Protein AF-C2EQC8-F1 (afdb_monomer_lite)

Secondary structure (DSSP, 8-state):
-GGGT-GGG-HHHHHHHHTS---GGGHHHHHHHHHHHHHHHHHHH--HHHHHHHHHHHHHHHHTT-HHHHHHHHHHHHHHSS--

Structure (mmCIF, N/CA/C/O backbone):
data_AF-C2EQC8-F1
#
_entry.id   AF-C2EQC8-F1
#
loop_
_atom_site.group_PDB
_atom_site.id
_atom_site.type_symbol
_atom_site.label_atom_id
_atom_site.label_alt_id
_atom_site.label_comp_id
_atom_site.label_asym_id
_atom_site.label_entity_id
_atom_site.label_seq_id
_atom_site.pdbx_PDB_ins_code
_atom_site.Cartn_x
_atom_site.Cartn_y
_atom_site.Cartn_z
_atom_site.occupancy
_atom_site.B_iso_or_equiv
_atom_site.auth_seq_id
_atom_site.auth_comp_id
_atom_site.auth_asym_id
_atom_site.auth_atom_id
_atom_site.pdbx_PDB_model_num
ATOM 1 N N . THR A 1 1 ? -13.915 -5.703 -1.025 1.00 73.00 1 THR A N 1
ATOM 2 C CA . THR A 1 1 ? -13.776 -5.855 0.442 1.00 73.00 1 THR A CA 1
ATOM 3 C C . THR A 1 1 ? -13.577 -4.531 1.165 1.00 73.00 1 THR A C 1
ATOM 5 O O . THR A 1 1 ? -14.438 -4.181 1.961 1.00 73.00 1 THR A O 1
ATOM 8 N N . ILE A 1 2 ? -12.534 -3.751 0.842 1.00 82.44 2 ILE A N 1
ATOM 9 C CA . ILE A 1 2 ? -12.333 -2.383 1.377 1.00 82.44 2 ILE A CA 1
ATOM 10 C C . ILE A 1 2 ? -13.520 -1.468 1.046 1.00 82.44 2 ILE A C 1
ATOM 12 O O . ILE A 1 2 ? -14.065 -0.825 1.932 1.00 82.44 2 ILE A O 1
ATOM 16 N N . GLU A 1 3 ? -14.002 -1.496 -0.198 1.00 84.31 3 GLU A N 1
ATOM 17 C CA . GLU A 1 3 ? -15.138 -0.667 -0.635 1.00 84.31 3 GLU A CA 1
ATOM 18 C C . GLU A 1 3 ? -16.442 -0.945 0.128 1.00 84.31 3 GLU A C 1
ATOM 20 O O . GLU A 1 3 ? -17.297 -0.075 0.260 1.00 84.31 3 GLU A O 1
ATOM 25 N N . GLN A 1 4 ? -16.576 -2.168 0.646 1.00 80.75 4 GLN A N 1
ATOM 26 C CA . GLN A 1 4 ? -17.727 -2.637 1.418 1.00 80.75 4 GLN A CA 1
ATOM 27 C C . GLN A 1 4 ? -17.464 -2.602 2.933 1.00 80.75 4 GLN A C 1
ATOM 29 O O . GLN A 1 4 ? -18.313 -3.050 3.695 1.00 80.75 4 GLN A O 1
ATOM 34 N N . HIS A 1 5 ? -16.290 -2.128 3.371 1.00 75.31 5 HIS A N 1
ATOM 35 C CA . HIS A 1 5 ? -15.834 -2.117 4.771 1.00 75.31 5 HIS A CA 1
ATOM 36 C C . HIS A 1 5 ? -15.845 -3.491 5.467 1.00 75.31 5 HIS A C 1
ATOM 38 O O . HIS A 1 5 ? -15.854 -3.586 6.691 1.00 75.31 5 HIS A O 1
ATOM 44 N N . LYS A 1 6 ? -15.795 -4.587 4.702 1.00 82.44 6 LYS A N 1
ATOM 45 C CA . LYS A 1 6 ? -15.827 -5.959 5.232 1.00 82.44 6 LYS A CA 1
ATOM 46 C C . LYS A 1 6 ? -14.422 -6.501 5.481 1.00 82.44 6 LYS A C 1
ATOM 48 O O . LYS A 1 6 ? -13.976 -7.398 4.784 1.00 82.44 6 LYS A O 1
ATOM 53 N N . LEU A 1 7 ? -13.689 -5.956 6.447 1.00 80.00 7 LEU A N 1
ATOM 54 C CA . LEU A 1 7 ? -12.255 -6.261 6.609 1.00 80.00 7 LEU A CA 1
ATOM 55 C C . LEU A 1 7 ? -11.932 -7.651 7.202 1.00 80.00 7 LEU A C 1
ATOM 57 O O . LEU A 1 7 ? -10.756 -8.004 7.297 1.00 80.00 7 LEU A O 1
ATOM 61 N N . ASN A 1 8 ? -12.949 -8.425 7.588 1.00 72.56 8 ASN A N 1
ATOM 62 C CA . ASN A 1 8 ? -12.795 -9.695 8.307 1.00 72.56 8 ASN A CA 1
ATOM 63 C C . ASN A 1 8 ? -12.313 -10.850 7.413 1.00 72.56 8 ASN A C 1
ATOM 65 O O . ASN A 1 8 ? -11.651 -11.752 7.907 1.00 72.56 8 ASN A O 1
ATOM 69 N N . ASP A 1 9 ? -12.567 -10.787 6.102 1.00 71.75 9 ASP A N 1
ATOM 70 C CA . ASP A 1 9 ? -12.223 -11.868 5.162 1.00 71.75 9 ASP A CA 1
ATOM 71 C C . ASP A 1 9 ? -10.914 -11.605 4.394 1.00 71.75 9 ASP A C 1
ATOM 73 O O . ASP A 1 9 ? -10.618 -12.271 3.402 1.00 71.75 9 ASP A O 1
ATOM 77 N N . ILE A 1 10 ? -10.131 -10.596 4.797 1.00 82.94 10 ILE A N 1
ATOM 78 C CA . ILE A 1 10 ? -8.941 -10.185 4.035 1.00 82.94 10 ILE A CA 1
ATOM 79 C C . ILE A 1 10 ? -7.688 -10.990 4.407 1.00 82.94 10 ILE A C 1
ATOM 81 O O . ILE A 1 10 ? -6.771 -11.123 3.595 1.00 82.94 10 ILE A O 1
ATOM 85 N N . ASP A 1 11 ? -7.657 -11.581 5.598 1.00 78.75 11 ASP A N 1
ATOM 86 C CA . ASP A 1 11 ? -6.456 -12.234 6.123 1.00 78.75 11 ASP A CA 1
ATOM 87 C C . ASP A 1 11 ? -6.024 -13.431 5.248 1.00 78.75 11 ASP A C 1
ATOM 89 O O . ASP A 1 11 ? -4.830 -13.625 5.024 1.00 78.75 11 ASP A O 1
ATOM 93 N N . PHE A 1 12 ? -6.975 -14.149 4.631 1.00 79.94 12 PHE A N 1
ATOM 94 C CA . PHE A 1 12 ? -6.688 -15.207 3.650 1.00 79.94 12 PHE A CA 1
ATOM 95 C C . PHE A 1 12 ? -5.929 -14.687 2.416 1.00 79.94 12 PHE A C 1
ATOM 97 O O . PHE A 1 12 ? -4.977 -15.316 1.942 1.00 79.94 12 PHE A O 1
ATOM 104 N N . PHE A 1 13 ? -6.323 -13.521 1.896 1.00 80.50 13 PHE A N 1
ATOM 105 C CA . PHE A 1 13 ? -5.692 -12.921 0.719 1.00 80.50 13 PHE A CA 1
ATOM 106 C C . PHE A 1 13 ? -4.283 -12.415 1.037 1.00 80.50 13 PHE A C 1
ATOM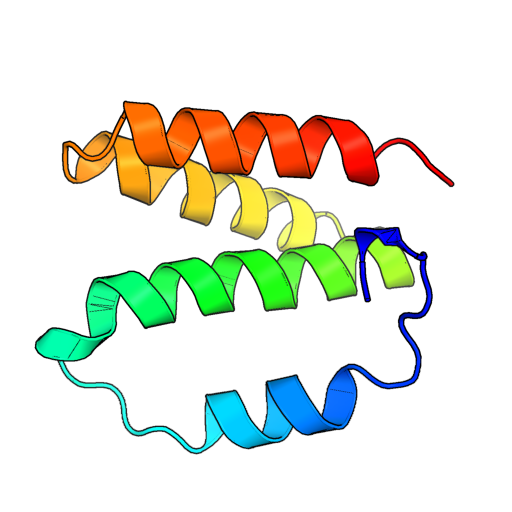 108 O O . PHE A 1 13 ? -3.364 -12.655 0.256 1.00 80.50 13 PHE A O 1
ATOM 115 N N . ILE A 1 14 ? -4.095 -11.784 2.202 1.00 82.19 14 ILE A N 1
ATOM 116 C CA . ILE A 1 14 ? -2.774 -11.338 2.677 1.00 82.19 14 ILE A CA 1
ATOM 117 C C . ILE A 1 14 ? -1.852 -12.548 2.870 1.00 82.19 14 ILE A C 1
ATOM 119 O O . ILE A 1 14 ? -0.729 -12.578 2.364 1.00 82.19 14 ILE A O 1
ATOM 123 N N . GLN A 1 15 ? -2.336 -13.594 3.543 1.00 85.12 15 GLN A N 1
ATOM 124 C CA . GLN A 1 15 ? -1.554 -14.807 3.764 1.00 85.12 15 GLN A CA 1
ATOM 125 C C . GLN A 1 15 ? -1.139 -15.469 2.444 1.00 85.12 15 GLN A C 1
ATOM 127 O O . GLN A 1 15 ? 0.007 -15.886 2.302 1.00 85.12 15 GLN A O 1
ATOM 132 N N . SER A 1 16 ? -2.027 -15.509 1.452 1.00 83.38 16 SER A N 1
ATOM 133 C CA . SER A 1 16 ? -1.698 -16.034 0.122 1.00 83.38 16 SER A CA 1
ATOM 134 C C . SER A 1 16 ? -0.653 -15.168 -0.596 1.00 83.38 16 SER A C 1
ATOM 136 O O . SER A 1 16 ? 0.290 -15.686 -1.193 1.00 83.38 16 SER A O 1
ATOM 138 N N . ALA A 1 17 ? -0.767 -13.841 -0.502 1.00 83.75 17 ALA A N 1
ATOM 139 C CA . ALA A 1 17 ? 0.143 -12.902 -1.156 1.00 83.75 17 ALA A CA 1
ATOM 140 C C . ALA A 1 17 ? 1.578 -12.948 -0.598 1.00 83.75 17 ALA A C 1
ATOM 142 O O . ALA A 1 17 ? 2.551 -12.821 -1.352 1.00 83.75 17 ALA A O 1
ATOM 143 N N . THR A 1 18 ? 1.724 -13.172 0.712 1.00 80.94 18 THR A N 1
ATOM 144 C CA . THR A 1 18 ? 3.038 -13.288 1.373 1.00 80.94 18 THR A CA 1
ATOM 145 C C . THR A 1 18 ? 3.813 -14.545 0.971 1.00 80.94 18 THR A C 1
ATOM 147 O O . THR A 1 18 ? 5.042 -14.542 1.019 1.00 80.94 18 THR A O 1
ATOM 150 N N . GLN A 1 19 ? 3.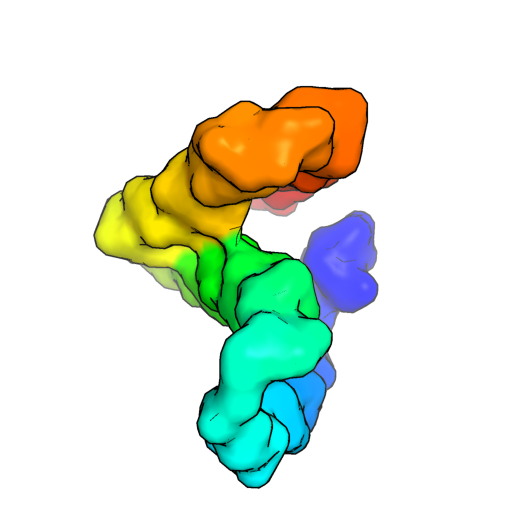130 -15.595 0.502 1.00 88.12 19 GLN A N 1
ATOM 151 C CA . GLN A 1 19 ? 3.766 -16.830 0.025 1.00 88.12 19 GLN A CA 1
ATOM 152 C C . GLN A 1 19 ? 4.380 -16.691 -1.377 1.00 88.12 19 GLN A C 1
ATOM 154 O O . GLN A 1 19 ? 5.220 -17.503 -1.774 1.00 88.12 19 GLN A O 1
ATOM 159 N N . ILE A 1 20 ? 3.996 -15.658 -2.134 1.00 87.31 20 ILE A N 1
ATOM 160 C CA . ILE A 1 20 ? 4.538 -15.405 -3.471 1.00 87.31 20 ILE A CA 1
ATOM 161 C C . ILE A 1 20 ? 5.984 -14.923 -3.334 1.00 87.31 20 ILE A C 1
ATOM 163 O O . ILE A 1 20 ? 6.238 -13.819 -2.835 1.00 87.31 20 ILE A O 1
ATOM 167 N N . LYS A 1 21 ? 6.936 -15.733 -3.814 1.00 89.94 21 LYS A N 1
ATOM 168 C CA . LYS A 1 21 ? 8.363 -15.380 -3.827 1.00 89.94 21 LYS A CA 1
ATOM 169 C C . LYS A 1 21 ? 8.589 -14.076 -4.589 1.00 89.94 21 LYS A C 1
ATOM 171 O O . LYS A 1 21 ? 8.063 -13.881 -5.680 1.00 89.94 21 LYS A O 1
ATOM 176 N N . THR A 1 22 ? 9.396 -13.194 -4.014 1.00 90.25 22 THR A N 1
ATOM 177 C CA . THR A 1 22 ? 9.769 -11.932 -4.655 1.00 90.25 22 THR A CA 1
ATOM 178 C C . THR A 1 22 ? 10.682 -12.192 -5.848 1.00 90.25 22 THR A C 1
ATOM 180 O O . THR A 1 22 ? 11.696 -12.876 -5.721 1.00 90.25 22 THR A O 1
ATOM 183 N N . ASN A 1 23 ? 10.340 -11.602 -6.988 1.00 94.06 23 ASN A N 1
ATOM 184 C CA . ASN A 1 23 ? 11.204 -11.474 -8.153 1.00 94.06 23 ASN A CA 1
ATOM 185 C C . ASN A 1 23 ? 10.995 -10.073 -8.778 1.00 94.06 23 ASN A C 1
ATOM 187 O O . ASN A 1 23 ? 10.021 -9.397 -8.426 1.00 94.06 23 ASN A O 1
ATOM 191 N N . PRO A 1 24 ? 11.894 -9.612 -9.665 1.00 93.00 24 PRO A N 1
ATOM 192 C CA . PRO A 1 24 ? 11.765 -8.298 -10.299 1.00 93.00 24 PRO A CA 1
ATOM 193 C C . PRO A 1 24 ? 10.498 -8.146 -11.152 1.00 93.00 24 PRO A C 1
ATOM 195 O O . PRO A 1 24 ? 9.879 -7.085 -11.130 1.00 93.00 24 PRO A O 1
ATOM 198 N N . ASP A 1 25 ? 10.072 -9.209 -11.836 1.00 95.44 25 ASP A N 1
ATOM 199 C CA . ASP A 1 25 ? 8.892 -9.196 -12.717 1.00 95.44 25 ASP A CA 1
ATOM 200 C C . ASP A 1 25 ? 7.591 -8.898 -11.953 1.00 95.44 25 ASP A C 1
ATOM 202 O O . ASP A 1 25 ? 6.621 -8.388 -12.509 1.00 95.44 25 ASP A O 1
ATOM 206 N N . LEU A 1 26 ? 7.575 -9.180 -10.649 1.00 94.50 26 LEU A N 1
ATOM 207 C CA . LEU A 1 26 ? 6.448 -8.938 -9.757 1.00 94.50 26 LEU A CA 1
ATOM 208 C C . LEU A 1 26 ? 6.504 -7.577 -9.054 1.00 94.50 26 LEU A C 1
ATOM 210 O O . LEU A 1 26 ? 5.664 -7.324 -8.189 1.00 94.50 26 LEU A O 1
ATOM 214 N N . PHE A 1 27 ? 7.461 -6.702 -9.382 1.00 92.62 27 PHE A N 1
ATOM 215 C CA . PHE A 1 27 ? 7.650 -5.429 -8.680 1.00 92.62 27 PHE A CA 1
ATOM 216 C C . PHE A 1 27 ? 6.352 -4.615 -8.589 1.00 92.62 27 PHE A C 1
ATOM 218 O O . PHE A 1 27 ? 5.982 -4.164 -7.504 1.00 92.62 27 PHE A O 1
ATOM 225 N N . PHE A 1 28 ? 5.637 -4.477 -9.711 1.00 94.25 28 PHE A N 1
ATOM 226 C CA . PHE A 1 28 ? 4.359 -3.766 -9.773 1.00 94.25 28 PHE A CA 1
ATOM 227 C C . PHE A 1 28 ? 3.363 -4.313 -8.737 1.00 94.25 28 PHE A C 1
ATOM 229 O O . PHE A 1 28 ? 2.907 -3.580 -7.860 1.00 94.25 28 PHE A O 1
ATOM 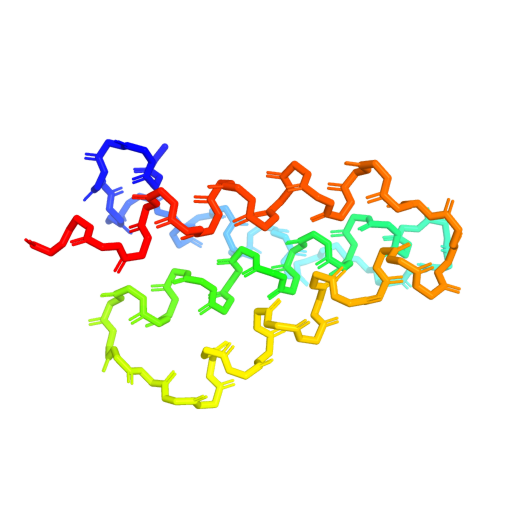236 N N . TYR A 1 29 ? 3.129 -5.628 -8.756 1.00 93.31 29 TYR A N 1
ATOM 237 C CA . TYR A 1 29 ? 2.207 -6.291 -7.835 1.00 93.31 29 TYR A CA 1
ATOM 238 C C . TYR A 1 29 ? 2.671 -6.223 -6.379 1.00 93.31 29 TYR A C 1
ATOM 240 O O . TYR A 1 29 ? 1.852 -6.135 -5.469 1.00 93.31 29 TYR A O 1
ATOM 248 N N . LYS A 1 30 ? 3.982 -6.245 -6.125 1.00 93.25 30 LYS A N 1
ATOM 249 C CA . LYS A 1 30 ? 4.523 -6.092 -4.769 1.00 93.25 30 LYS A CA 1
ATOM 250 C C . LYS A 1 30 ? 4.308 -4.677 -4.229 1.00 93.25 30 LYS A C 1
ATOM 252 O O . LYS A 1 30 ? 4.032 -4.538 -3.040 1.00 93.25 30 LYS A O 1
ATOM 257 N N . ASN A 1 31 ? 4.374 -3.649 -5.076 1.00 95.75 31 ASN A N 1
ATOM 258 C CA . ASN A 1 31 ? 4.037 -2.283 -4.674 1.00 95.75 31 ASN A CA 1
ATOM 259 C C . ASN A 1 31 ? 2.529 -2.123 -4.393 1.00 95.75 31 ASN A C 1
ATOM 261 O O . ASN A 1 31 ? 2.164 -1.487 -3.406 1.00 95.75 31 ASN A O 1
ATOM 265 N N . ASP A 1 32 ? 1.662 -2.760 -5.190 1.00 94.81 32 ASP A N 1
ATOM 266 C CA . ASP A 1 32 ? 0.218 -2.826 -4.904 1.00 94.81 32 ASP A CA 1
ATOM 267 C C . ASP A 1 32 ? -0.072 -3.549 -3.579 1.00 94.81 32 ASP A C 1
ATOM 269 O O . ASP A 1 32 ? -0.838 -3.055 -2.752 1.00 94.81 32 ASP A O 1
ATOM 273 N N . LEU A 1 33 ? 0.562 -4.698 -3.332 1.00 93.94 33 LEU A N 1
ATOM 274 C CA . LEU A 1 33 ? 0.407 -5.433 -2.072 1.00 93.94 33 LEU A CA 1
ATOM 275 C C . LEU A 1 33 ? 0.853 -4.595 -0.873 1.00 93.94 33 LEU A C 1
ATOM 277 O O . LEU A 1 33 ? 0.121 -4.510 0.114 1.00 93.94 33 LEU A O 1
ATOM 281 N N . LEU A 1 34 ? 1.996 -3.908 -0.989 1.00 94.69 34 LEU A N 1
ATOM 282 C CA . LEU A 1 34 ? 2.467 -2.970 0.028 1.00 94.69 34 LEU A CA 1
ATOM 283 C C . LEU A 1 34 ? 1.405 -1.905 0.332 1.00 94.69 34 LEU A C 1
ATOM 285 O O . LEU A 1 34 ? 1.164 -1.608 1.504 1.00 94.69 34 LEU A O 1
ATOM 289 N N . PHE A 1 35 ? 0.762 -1.342 -0.694 1.00 96.94 35 PHE A N 1
ATOM 290 C CA . PHE A 1 35 ? -0.330 -0.390 -0.508 1.00 96.94 35 PHE A CA 1
ATOM 291 C C . PHE A 1 35 ? -1.508 -1.022 0.245 1.00 96.94 35 PHE A C 1
ATOM 293 O O . PHE A 1 35 ? -1.910 -0.501 1.286 1.00 96.94 35 PHE A O 1
ATOM 300 N N . PHE A 1 36 ? -2.048 -2.142 -0.241 1.00 94.50 36 PHE A N 1
ATOM 301 C CA . PHE A 1 36 ? -3.272 -2.721 0.317 1.00 94.50 36 PHE A CA 1
ATOM 302 C C . PHE A 1 36 ? -3.093 -3.240 1.744 1.00 94.50 36 PHE A C 1
ATOM 304 O O . PHE A 1 36 ? -3.930 -2.936 2.593 1.00 94.50 36 PHE A O 1
ATOM 311 N N . GLU A 1 37 ? -2.004 -3.953 2.044 1.00 93.38 37 GLU A N 1
ATOM 312 C CA . GLU A 1 37 ? -1.725 -4.464 3.395 1.00 93.38 37 GLU A CA 1
ATOM 313 C C . GLU A 1 37 ? -1.664 -3.327 4.418 1.00 93.38 37 GLU A C 1
ATOM 315 O O . GLU A 1 37 ? -2.314 -3.371 5.465 1.00 93.38 37 GLU A O 1
ATOM 320 N N . ASN A 1 38 ? -0.940 -2.257 4.082 1.00 95.50 38 ASN A N 1
ATOM 321 C CA . ASN A 1 38 ? -0.830 -1.100 4.959 1.00 95.50 38 ASN A CA 1
ATOM 322 C C . ASN A 1 38 ? -2.134 -0.303 5.028 1.00 95.50 38 ASN A C 1
ATOM 324 O O . ASN A 1 38 ? -2.440 0.270 6.074 1.00 95.50 38 ASN A O 1
ATOM 328 N N . PHE A 1 39 ? -2.926 -0.269 3.956 1.00 95.25 39 PHE A N 1
ATOM 329 C CA . PHE A 1 39 ? -4.202 0.429 3.991 1.00 95.25 39 PHE A CA 1
ATOM 330 C C . PHE A 1 39 ? -5.194 -0.295 4.901 1.00 95.25 39 PHE A C 1
ATOM 332 O O . PHE A 1 39 ? -5.845 0.341 5.726 1.00 95.25 39 PHE A O 1
ATOM 339 N N . ILE A 1 40 ? -5.254 -1.623 4.824 1.00 92.50 40 ILE A N 1
ATOM 340 C CA . ILE A 1 40 ? -6.096 -2.446 5.699 1.00 92.50 40 ILE A CA 1
ATOM 341 C C . ILE A 1 40 ? -5.675 -2.287 7.158 1.00 92.50 40 ILE A C 1
ATOM 343 O O . ILE A 1 40 ? -6.531 -2.049 8.009 1.00 92.50 40 ILE A O 1
ATOM 347 N N . GLU A 1 41 ? -4.374 -2.364 7.446 1.00 92.19 41 GLU A N 1
ATOM 348 C CA . GLU A 1 41 ? -3.838 -2.129 8.790 1.00 92.19 41 GLU A CA 1
ATOM 349 C C . GLU A 1 41 ? -4.223 -0.733 9.296 1.00 92.19 41 GLU A C 1
ATOM 351 O O . GLU A 1 41 ? -4.766 -0.586 10.388 1.00 92.19 41 GLU A O 1
ATOM 356 N N . TYR A 1 42 ? -4.035 0.302 8.475 1.00 94.69 42 TYR A N 1
ATOM 357 C CA . TYR A 1 42 ? -4.432 1.662 8.825 1.00 94.69 42 TYR A CA 1
ATOM 358 C C . TYR A 1 42 ? -5.938 1.782 9.114 1.00 94.69 42 TYR A C 1
ATOM 360 O O . TYR A 1 42 ? -6.320 2.420 10.099 1.00 94.69 42 TYR A O 1
ATOM 368 N N . LEU A 1 43 ? -6.793 1.153 8.303 1.00 92.00 43 LEU A N 1
ATOM 369 C CA . LEU A 1 43 ? -8.241 1.151 8.516 1.00 92.00 43 LEU A CA 1
ATOM 370 C C . LEU A 1 43 ? -8.621 0.440 9.825 1.00 92.00 43 LEU A C 1
ATOM 372 O O . LEU A 1 43 ? -9.455 0.966 10.564 1.00 92.00 43 LEU A O 1
ATOM 376 N N . LYS A 1 44 ? -7.982 -0.696 10.143 1.00 89.56 44 LYS A N 1
ATOM 377 C CA . LYS A 1 44 ? -8.229 -1.476 11.369 1.00 89.56 44 LYS A CA 1
ATOM 378 C C . LYS A 1 44 ? -7.735 -0.757 12.634 1.00 89.56 44 LYS A C 1
ATOM 380 O O . LYS A 1 44 ? -8.432 -0.768 13.644 1.00 89.56 44 LYS A O 1
ATOM 385 N N . THR A 1 45 ? -6.554 -0.131 12.602 1.00 93.25 45 THR A N 1
ATOM 386 C CA . THR A 1 45 ? -5.834 0.270 13.833 1.00 93.25 45 THR A CA 1
ATOM 387 C C . THR A 1 45 ? -5.484 1.758 13.931 1.00 93.25 45 THR A C 1
ATOM 389 O O . THR A 1 45 ? -5.036 2.217 14.981 1.00 93.25 45 THR A O 1
ATOM 392 N N . ASN A 1 46 ? -5.688 2.553 12.874 1.00 92.5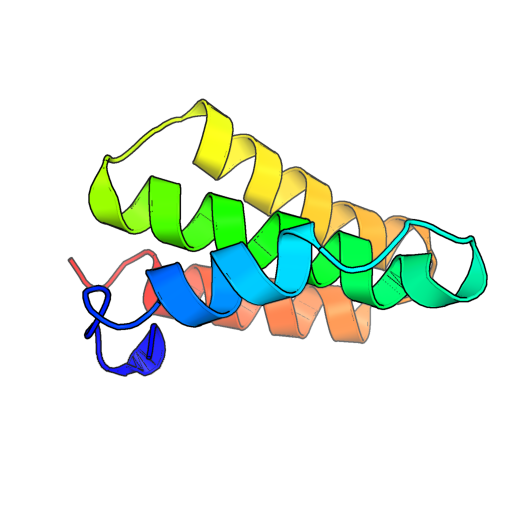6 46 ASN A N 1
ATOM 393 C CA . ASN A 1 46 ? -5.203 3.939 12.761 1.00 92.56 46 ASN A CA 1
ATOM 394 C C . ASN A 1 46 ? -3.669 4.083 12.825 1.00 92.56 46 ASN A C 1
ATOM 396 O O . ASN A 1 46 ? -3.150 5.153 13.165 1.00 92.56 46 ASN A O 1
ATOM 400 N N . ASN A 1 47 ? -2.926 3.015 12.528 1.00 96.19 47 ASN A N 1
ATOM 401 C CA . ASN A 1 47 ? -1.473 3.009 12.623 1.00 96.19 47 ASN A CA 1
ATOM 402 C C . ASN A 1 47 ? -0.836 4.019 11.647 1.00 96.19 47 ASN A C 1
ATOM 404 O O . ASN A 1 47 ? -0.929 3.896 10.424 1.00 96.19 47 ASN A O 1
ATOM 408 N N . LYS A 1 48 ? -0.136 5.022 12.195 1.00 96.50 48 LYS A N 1
ATOM 409 C CA . LYS A 1 48 ? 0.502 6.095 11.410 1.00 96.50 48 LYS A CA 1
ATOM 410 C C . LYS A 1 48 ? 1.627 5.594 10.502 1.00 96.50 48 LYS A C 1
ATOM 412 O O . LYS A 1 48 ? 1.852 6.181 9.446 1.00 96.50 48 LYS A O 1
ATOM 417 N N . LYS A 1 49 ? 2.328 4.524 10.890 1.00 97.62 49 LYS A N 1
ATOM 418 C CA . LYS A 1 49 ? 3.365 3.910 10.051 1.00 97.62 49 LYS A CA 1
ATOM 419 C C . LYS A 1 49 ? 2.734 3.285 8.809 1.00 97.62 49 LYS A C 1
ATOM 421 O O . LYS A 1 49 ? 3.219 3.516 7.707 1.00 97.62 49 LYS A O 1
ATOM 426 N N . ALA A 1 50 ? 1.618 2.582 8.986 1.00 97.06 50 ALA A N 1
ATOM 427 C CA . ALA A 1 50 ? 0.865 1.995 7.884 1.00 97.06 50 ALA A CA 1
ATOM 428 C C . ALA A 1 50 ? 0.321 3.081 6.936 1.00 97.06 50 ALA A C 1
ATOM 430 O O . ALA A 1 50 ? 0.511 3.013 5.722 1.00 97.06 50 ALA A O 1
ATOM 431 N N . LEU A 1 51 ? -0.218 4.173 7.488 1.00 97.50 51 LEU A N 1
ATOM 432 C CA . LEU A 1 51 ? -0.592 5.355 6.704 1.00 97.50 51 LEU A CA 1
ATOM 433 C C . LEU A 1 51 ? 0.577 5.912 5.872 1.00 97.50 51 LEU A C 1
ATOM 435 O O . LEU A 1 51 ? 0.399 6.271 4.708 1.00 97.50 51 LEU A O 1
ATOM 439 N N . ASN A 1 52 ? 1.772 6.011 6.456 1.00 98.38 52 ASN A N 1
ATOM 440 C CA . ASN A 1 52 ? 2.947 6.501 5.738 1.00 98.38 52 ASN A CA 1
ATOM 441 C C . ASN A 1 52 ? 3.359 5.558 4.600 1.00 98.38 52 ASN A C 1
ATOM 443 O O . ASN A 1 52 ? 3.650 6.013 3.497 1.00 98.38 52 ASN A O 1
ATOM 447 N N . ASN A 1 53 ? 3.315 4.250 4.841 1.00 98.38 53 ASN A N 1
ATOM 448 C CA . ASN A 1 53 ? 3.618 3.248 3.825 1.00 98.38 53 ASN A CA 1
ATOM 449 C C . ASN A 1 53 ? 2.633 3.289 2.647 1.00 98.38 53 ASN A C 1
ATOM 451 O O . ASN A 1 53 ? 3.067 3.142 1.508 1.00 98.38 53 ASN A O 1
ATOM 455 N N . CYS A 1 54 ? 1.347 3.582 2.883 1.00 98.25 54 CYS A N 1
ATOM 456 C CA . CYS A 1 54 ? 0.381 3.805 1.798 1.00 98.25 54 CYS A CA 1
ATOM 457 C C . CYS A 1 54 ? 0.831 4.948 0.878 1.00 98.25 54 CYS A C 1
ATOM 459 O O . CYS A 1 54 ? 0.822 4.810 -0.342 1.00 98.25 54 CYS A O 1
ATOM 461 N N . LYS A 1 55 ? 1.269 6.070 1.466 1.00 98.25 55 LYS A N 1
ATOM 462 C CA . LYS A 1 55 ? 1.750 7.237 0.711 1.00 98.25 55 LYS A CA 1
ATOM 463 C C . LYS A 1 55 ? 3.016 6.924 -0.083 1.00 98.25 55 LYS A C 1
ATOM 465 O O . LYS A 1 55 ? 3.135 7.369 -1.218 1.00 98.25 55 LYS A O 1
ATOM 470 N N . ILE A 1 56 ? 3.937 6.151 0.495 1.00 98.44 56 ILE A N 1
ATOM 471 C CA . ILE A 1 56 ? 5.149 5.694 -0.199 1.00 98.44 56 ILE A CA 1
ATOM 472 C C . ILE A 1 56 ? 4.775 4.822 -1.400 1.00 98.44 56 ILE A C 1
ATOM 474 O O . ILE A 1 56 ? 5.248 5.085 -2.500 1.00 98.44 56 ILE A O 1
ATOM 478 N N . ALA A 1 57 ? 3.896 3.834 -1.216 1.00 98.12 57 ALA A N 1
ATOM 479 C CA . ALA A 1 57 ? 3.473 2.947 -2.297 1.00 98.12 57 ALA A CA 1
ATOM 480 C C . ALA A 1 57 ? 2.789 3.718 -3.441 1.00 98.12 57 ALA A C 1
ATOM 482 O O . ALA A 1 57 ? 3.112 3.497 -4.606 1.00 98.12 57 ALA A O 1
ATOM 483 N N . ILE A 1 58 ? 1.922 4.687 -3.121 1.00 98.44 58 ILE A N 1
ATOM 484 C CA . ILE A 1 58 ? 1.316 5.587 -4.117 1.00 98.44 58 ILE A CA 1
ATOM 485 C C . ILE A 1 58 ? 2.393 6.388 -4.862 1.00 98.44 58 ILE A C 1
ATOM 487 O O . ILE A 1 58 ? 2.388 6.445 -6.091 1.00 98.44 58 ILE A O 1
ATOM 491 N N . ASN A 1 59 ? 3.338 6.981 -4.128 1.00 98.00 59 ASN A N 1
ATOM 492 C CA . ASN A 1 59 ? 4.409 7.788 -4.710 1.00 98.00 59 ASN A CA 1
ATOM 493 C C . ASN A 1 59 ? 5.339 6.969 -5.620 1.00 98.00 59 ASN A C 1
ATOM 495 O O . ASN A 1 59 ? 5.785 7.472 -6.650 1.00 98.00 59 ASN A O 1
ATOM 499 N N . ASN A 1 60 ? 5.597 5.702 -5.282 1.00 97.94 60 ASN A N 1
ATOM 500 C CA . ASN A 1 60 ? 6.417 4.811 -6.100 1.00 97.94 60 ASN A CA 1
ATOM 501 C C . ASN A 1 60 ? 5.866 4.663 -7.523 1.00 97.94 60 ASN A C 1
ATOM 503 O O . ASN A 1 60 ? 6.654 4.637 -8.463 1.00 97.94 60 ASN A O 1
ATOM 507 N N . PHE A 1 61 ? 4.541 4.630 -7.710 1.00 97.44 61 PHE A N 1
ATOM 508 C CA . PHE A 1 61 ? 3.964 4.586 -9.057 1.00 97.44 61 PHE A CA 1
ATOM 509 C C . PHE A 1 61 ? 4.362 5.814 -9.882 1.00 97.44 61 PHE A C 1
ATOM 511 O O . PHE A 1 61 ? 4.808 5.663 -11.016 1.00 97.44 61 PHE A O 1
ATOM 518 N N . GLY A 1 62 ? 4.305 7.014 -9.298 1.00 95.94 62 GLY A N 1
ATOM 519 C CA . GLY A 1 62 ? 4.757 8.240 -9.965 1.00 95.94 62 GLY A CA 1
ATOM 520 C C . GLY A 1 62 ? 6.255 8.226 -10.291 1.00 95.94 62 GLY A C 1
ATOM 521 O O . GLY A 1 62 ? 6.643 8.548 -11.412 1.00 95.94 62 GLY A O 1
ATOM 522 N N . LEU A 1 63 ? 7.098 7.783 -9.351 1.00 96.50 63 LEU A N 1
ATOM 523 C CA . LEU A 1 63 ? 8.552 7.680 -9.559 1.00 96.50 63 LEU A CA 1
ATOM 524 C C . LEU A 1 63 ? 8.941 6.712 -10.686 1.00 96.50 63 LEU A C 1
ATOM 526 O O . LEU A 1 63 ? 10.011 6.852 -11.272 1.00 96.50 63 LEU A O 1
ATOM 530 N N . LEU A 1 64 ? 8.077 5.749 -10.996 1.00 95.44 64 LEU A N 1
ATOM 531 C CA . LEU A 1 64 ? 8.282 4.757 -12.051 1.00 95.44 64 LEU A CA 1
ATOM 532 C C . LEU A 1 64 ? 7.611 5.145 -13.375 1.00 95.44 64 LEU A C 1
ATOM 534 O O . LEU A 1 64 ? 7.499 4.314 -14.272 1.00 95.44 64 LEU A O 1
ATOM 538 N N . GLY A 1 65 ? 7.144 6.391 -13.501 1.00 96.81 65 GLY A N 1
ATOM 539 C CA . GLY A 1 65 ? 6.477 6.889 -14.704 1.00 96.81 65 GLY A CA 1
ATOM 540 C C . GLY A 1 65 ? 5.022 6.437 -14.856 1.00 96.81 65 GLY A C 1
ATOM 541 O O . GLY A 1 65 ? 4.423 6.682 -15.896 1.00 96.81 65 GLY A O 1
ATOM 542 N N . MET A 1 66 ? 4.429 5.814 -13.833 1.00 97.19 66 MET A N 1
ATOM 543 C CA . MET A 1 66 ? 3.028 5.367 -13.809 1.00 97.19 66 MET A CA 1
ATOM 544 C C . MET A 1 66 ? 2.135 6.392 -13.095 1.00 97.19 66 MET A C 1
ATOM 546 O O . MET A 1 66 ? 1.407 6.069 -12.152 1.00 97.19 66 MET A O 1
ATOM 550 N N . THR A 1 67 ? 2.216 7.655 -13.511 1.00 96.62 67 THR A N 1
ATOM 551 C CA . THR A 1 67 ? 1.555 8.779 -12.830 1.00 96.62 67 THR A CA 1
ATOM 552 C C . THR A 1 67 ? 0.036 8.628 -12.799 1.00 96.62 67 THR A C 1
ATOM 554 O O . THR A 1 67 ? -0.569 8.790 -11.739 1.00 96.62 67 THR A O 1
ATOM 557 N N . GLU A 1 68 ? -0.589 8.277 -13.924 1.00 97.81 68 GLU A N 1
ATOM 558 C CA . GLU A 1 68 ? -2.041 8.103 -14.024 1.00 97.81 68 GLU A CA 1
ATOM 559 C C . GLU A 1 68 ? -2.521 6.976 -13.107 1.00 97.81 68 GLU A C 1
ATOM 561 O O . GLU A 1 68 ? -3.525 7.125 -12.410 1.00 97.81 68 GLU A O 1
ATOM 566 N N . TYR A 1 69 ? -1.776 5.868 -13.044 1.00 96.88 69 TYR A N 1
ATOM 567 C CA . TYR A 1 69 ? -2.090 4.768 -12.134 1.00 96.88 69 TYR A CA 1
ATOM 568 C C . TYR A 1 69 ? -1.978 5.213 -10.671 1.00 96.88 69 TYR A C 1
ATOM 570 O O . TYR A 1 69 ? -2.912 5.023 -9.893 1.00 96.88 69 TYR A O 1
ATOM 578 N N . GLY A 1 70 ? -0.885 5.893 -10.307 1.00 97.75 70 GLY A N 1
ATOM 579 C CA . GLY A 1 70 ? -0.703 6.458 -8.969 1.00 97.75 70 GLY A CA 1
ATOM 580 C C . GLY A 1 70 ? -1.839 7.403 -8.560 1.00 97.75 70 GLY A C 1
ATOM 581 O O . GLY A 1 70 ? -2.310 7.343 -7.423 1.00 97.75 70 GLY A O 1
ATOM 582 N N . GLN A 1 71 ? -2.347 8.219 -9.491 1.00 98.06 71 GLN A N 1
ATOM 583 C CA . GLN A 1 71 ? -3.512 9.081 -9.260 1.00 98.06 71 GLN A CA 1
ATOM 584 C C . GLN A 1 71 ? -4.786 8.275 -8.981 1.00 98.06 71 GLN A C 1
ATOM 586 O O . GLN A 1 71 ? -5.523 8.618 -8.057 1.00 98.06 71 GLN A O 1
ATOM 591 N N . GLN A 1 72 ? -5.041 7.189 -9.718 1.00 98.06 72 GLN A N 1
ATOM 592 C CA . GLN A 1 72 ? -6.197 6.324 -9.451 1.00 98.06 72 GLN A CA 1
ATOM 593 C C . GLN A 1 72 ? -6.113 5.668 -8.066 1.00 98.06 72 GLN A C 1
ATOM 595 O O . GLN A 1 72 ? -7.102 5.660 -7.329 1.00 98.06 72 GLN A O 1
ATOM 600 N N . ILE A 1 73 ? -4.929 5.191 -7.662 1.00 97.75 73 ILE A N 1
ATOM 601 C CA . ILE A 1 73 ? -4.725 4.633 -6.315 1.00 97.75 73 ILE A CA 1
ATOM 602 C C . ILE A 1 73 ? -4.908 5.713 -5.239 1.00 97.75 73 ILE A C 1
ATOM 604 O O . ILE A 1 73 ? -5.547 5.459 -4.218 1.00 97.75 73 ILE A O 1
ATOM 608 N N . GLN A 1 74 ? -4.420 6.936 -5.467 1.00 97.94 74 GLN A N 1
ATOM 609 C CA . GLN A 1 74 ? -4.627 8.065 -4.555 1.00 97.94 74 GLN A CA 1
ATOM 610 C C . GLN A 1 74 ? -6.117 8.408 -4.396 1.00 97.94 74 GLN A C 1
ATOM 612 O O . GLN A 1 74 ? -6.585 8.575 -3.270 1.00 97.94 74 GLN A O 1
ATOM 617 N N . LEU A 1 75 ? -6.881 8.454 -5.493 1.00 97.25 75 LEU A N 1
ATOM 618 C CA . LEU A 1 75 ? -8.330 8.683 -5.457 1.00 97.25 75 LEU A CA 1
ATOM 619 C C . LEU A 1 75 ? -9.055 7.586 -4.670 1.00 97.25 75 LEU A C 1
ATOM 621 O O . LEU A 1 75 ? -9.907 7.886 -3.830 1.00 97.25 75 LEU A O 1
ATOM 625 N N . PHE A 1 76 ? -8.694 6.322 -4.902 1.00 96.44 76 PHE A N 1
ATOM 626 C CA . PHE A 1 76 ? -9.219 5.190 -4.141 1.00 96.44 76 PHE A CA 1
ATOM 627 C C . PHE A 1 76 ? -8.911 5.331 -2.643 1.00 96.44 76 PHE A C 1
ATOM 629 O O . PHE A 1 76 ? -9.807 5.226 -1.801 1.00 96.44 76 PHE A O 1
ATOM 636 N N . PHE A 1 77 ? -7.655 5.629 -2.306 1.00 96.75 77 PHE A N 1
ATOM 637 C CA . PHE A 1 77 ? -7.206 5.836 -0.934 1.00 96.75 77 PHE A CA 1
ATOM 638 C C . PHE A 1 77 ? -7.975 6.973 -0.248 1.00 96.75 77 PHE A C 1
ATOM 640 O O . PHE A 1 77 ? -8.485 6.801 0.859 1.00 96.75 77 PHE A O 1
ATOM 647 N N . ASP A 1 78 ? -8.126 8.120 -0.911 1.00 95.88 78 ASP A N 1
ATOM 648 C CA . ASP A 1 78 ? -8.848 9.275 -0.377 1.00 95.88 78 ASP A CA 1
ATOM 649 C C . ASP A 1 78 ? -10.338 9.020 -0.170 1.00 95.88 78 ASP A C 1
ATOM 651 O O . ASP A 1 78 ? -10.904 9.497 0.821 1.00 95.88 78 ASP A O 1
ATOM 655 N N . LYS A 1 79 ? -10.958 8.260 -1.076 1.00 95.06 79 LYS A N 1
ATOM 656 C CA . LYS A 1 79 ? -12.369 7.881 -0.990 1.00 95.06 79 LYS A CA 1
ATOM 657 C C . LYS A 1 79 ? -12.635 7.004 0.229 1.00 95.06 79 LYS A C 1
ATOM 659 O O . LYS A 1 79 ? -13.566 7.276 0.981 1.00 95.06 79 LYS A O 1
ATOM 664 N N . TYR A 1 80 ? -11.818 5.975 0.443 1.00 93.75 80 TYR A N 1
ATOM 665 C CA . TYR A 1 80 ? -12.111 4.954 1.453 1.00 93.75 80 TYR A CA 1
ATOM 666 C C . TYR A 1 80 ? -11.404 5.171 2.796 1.00 93.75 80 TYR A C 1
ATOM 668 O O . TYR A 1 80 ? -11.796 4.560 3.782 1.00 93.75 80 TYR A O 1
ATOM 676 N N . ARG A 1 81 ? -10.432 6.091 2.906 1.00 89.56 81 ARG A N 1
ATOM 677 C CA . ARG A 1 81 ? -9.834 6.443 4.211 1.00 89.56 81 ARG A CA 1
ATOM 678 C C . ARG A 1 81 ? -10.747 7.280 5.111 1.00 89.56 81 ARG A C 1
ATOM 680 O O . ARG A 1 81 ? -10.466 7.404 6.299 1.00 89.56 81 ARG A O 1
ATOM 687 N N . LYS A 1 82 ? -11.776 7.918 4.536 1.00 73.19 82 LYS A N 1
ATOM 688 C CA . LYS A 1 82 ? -12.685 8.852 5.227 1.00 73.19 82 LYS A CA 1
ATOM 689 C C . LYS A 1 82 ? -13.959 8.197 5.767 1.00 73.19 82 LYS A C 1
ATOM 691 O O . LYS A 1 82 ? -14.576 8.775 6.651 1.00 73.19 82 LYS A O 1
ATOM 696 N N . ASN A 1 83 ? -14.332 7.022 5.264 1.00 56.53 83 ASN A N 1
ATOM 697 C CA . ASN A 1 83 ? -15.552 6.308 5.649 1.00 56.53 83 ASN A CA 1
ATOM 698 C C . ASN A 1 83 ? -15.346 5.484 6.932 1.00 56.53 83 ASN A C 1
ATOM 700 O O . ASN A 1 83 ? -15.456 4.261 6.930 1.00 56.53 83 ASN A O 1
ATOM 704 N N . ARG A 1 84 ? -15.000 6.172 8.020 1.00 53.91 84 ARG A N 1
ATOM 705 C CA . ARG A 1 84 ? -15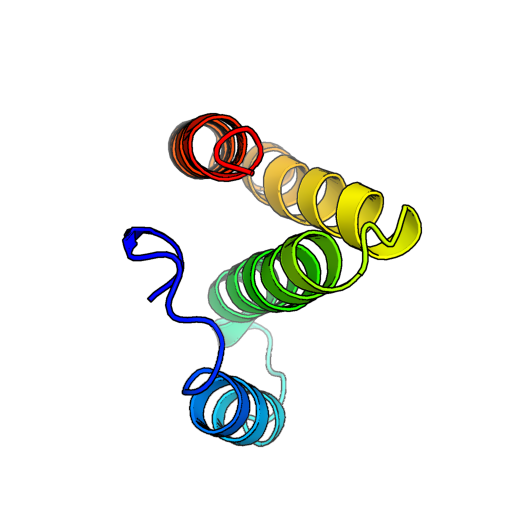.162 5.624 9.369 1.00 53.91 84 ARG A CA 1
ATOM 706 C C . ARG A 1 84 ? -16.596 5.773 9.840 1.00 53.91 84 ARG A C 1
ATOM 708 O O . ARG A 1 84 ? -17.186 6.832 9.537 1.00 53.91 84 ARG A O 1
#

Organism: NCBI:txid525365

Foldseek 3D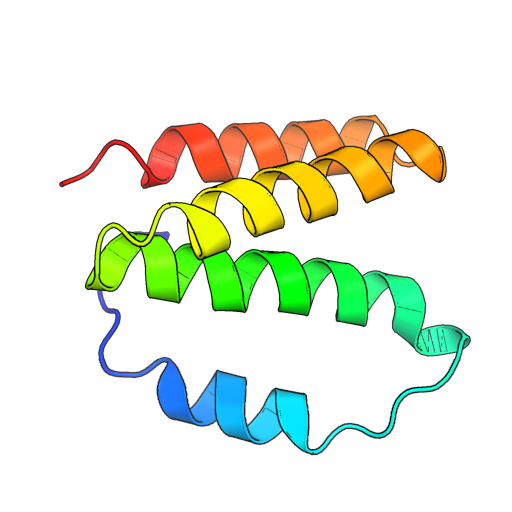i:
DLVVVPLPPCVVVLVVVVPDDDDPVCPLVVLVSQQVVLLSVCQVPVDVVSVVSNVVSLVVCVVVVNPVVSVVSVVVSVVRVPPD

Sequence (84 aa):
TIEQHKLNDIDFFIQSATQIKTNPDLFFYKNDLLFFENFIEYLKTNNKKALNNCKIAINNFGLLGMTEYGQQIQLFFDKYRKNR

pLDDT: mean 90.78, std 9.1, range [53.91, 98.44]

Radius of gyration: 12.78 Å; chains: 1; bounding box: 30×26×28 Å

InterPro domains:
  IPR010057 HTH-type transcriptional regulator Rgg, C-terminal domain [PF21259] (1-72)